Protein AF-A0A1M2VHQ0-F1 (afdb_monomer_lite)

Foldseek 3Di:
DVLVVVLCQCDPPVHPLVVVVLVVPPVSVVVVVVSVVVSVVVVVVVVVVLVVVLVVCCVVPPPVSVVVCVVCVDSPDPPPD

Radius of gyration: 19.06 Å; chains: 1; bounding box: 40×20×51 Å

Secondary structure (DSSP, 8-state):
-HHHHHHHHHHSTTSHHHHTTGGGSHHHHHHHHHHHHHHHHHHHHHHHHHHHHHHHHHHHHTHHHHHHHHH---SSSTTT-

Sequence (81 aa):
MAPIGNLIMATSAGAFFTEVGWRGTGWGKVYLAAVFGYIGLVGVQVLTRVSKEDAVLRENFGEEWEAWAKKTPYRLIPYIY

Structure (mmCIF, N/CA/C/O backbone):
data_AF-A0A1M2VHQ0-F1
#
_entry.id   AF-A0A1M2VHQ0-F1
#
loop_
_atom_site.group_PDB
_atom_site.id
_atom_site.type_symbol
_atom_site.label_atom_id
_atom_site.label_alt_id
_atom_site.label_comp_id
_atom_site.label_asym_id
_atom_site.label_entity_id
_atom_site.label_seq_id
_atom_site.pdbx_PDB_ins_code
_atom_site.Cartn_x
_atom_site.Cartn_y
_atom_site.Cartn_z
_atom_site.occupancy
_atom_site.B_iso_or_equiv
_atom_site.auth_seq_id
_atom_site.auth_comp_id
_atom_site.auth_asym_id
_atom_site.auth_atom_id
_atom_site.pdbx_PDB_model_num
ATOM 1 N N . MET A 1 1 ? -5.670 -2.366 -3.069 1.00 56.12 1 MET A N 1
ATOM 2 C CA . MET A 1 1 ? -6.227 -2.138 -4.424 1.00 56.12 1 MET A CA 1
ATOM 3 C C . MET A 1 1 ? -5.434 -1.098 -5.223 1.00 56.12 1 MET A C 1
ATOM 5 O O . MET A 1 1 ? -4.834 -1.477 -6.219 1.00 56.12 1 MET A O 1
ATOM 9 N N . ALA A 1 2 ? -5.333 0.164 -4.781 1.00 68.94 2 ALA A N 1
ATOM 10 C CA . ALA A 1 2 ? -4.603 1.229 -5.497 1.00 68.94 2 ALA A CA 1
ATOM 11 C C . ALA A 1 2 ? -3.140 0.921 -5.927 1.00 68.94 2 ALA A C 1
ATOM 13 O O . ALA A 1 2 ? -2.791 1.220 -7.069 1.00 68.94 2 ALA A O 1
ATOM 14 N N . PRO A 1 3 ? -2.270 0.309 -5.096 1.00 76.44 3 PRO A N 1
ATOM 15 C CA . PRO A 1 3 ? -0.876 0.058 -5.487 1.00 76.44 3 PRO A CA 1
ATOM 16 C C . PRO A 1 3 ? -0.726 -0.964 -6.627 1.00 76.44 3 PRO A C 1
ATOM 18 O O . PRO A 1 3 ? 0.115 -0.798 -7.506 1.00 76.44 3 PRO A O 1
ATOM 21 N N . ILE A 1 4 ? -1.588 -1.984 -6.661 1.00 80.00 4 ILE A N 1
ATOM 22 C CA . ILE A 1 4 ? -1.580 -3.020 -7.706 1.00 80.00 4 ILE A CA 1
ATOM 23 C C . ILE A 1 4 ? -2.045 -2.427 -9.040 1.00 80.00 4 ILE A C 1
ATOM 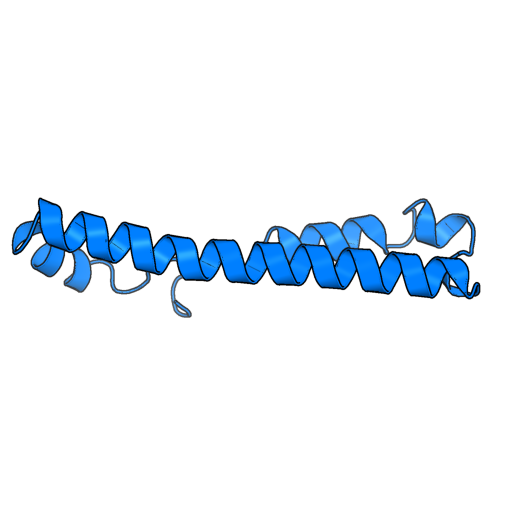25 O O . ILE A 1 4 ? -1.419 -2.667 -10.068 1.00 80.00 4 ILE A O 1
ATOM 29 N N . GLY A 1 5 ? -3.089 -1.590 -9.017 1.00 85.25 5 GLY A N 1
ATOM 30 C CA . GLY A 1 5 ? -3.552 -0.872 -10.207 1.00 85.25 5 GLY A CA 1
ATOM 31 C C . GLY A 1 5 ? -2.473 0.032 -10.810 1.00 85.25 5 GLY A C 1
ATOM 32 O O . GLY A 1 5 ? -2.297 0.034 -12.023 1.00 85.25 5 GLY A O 1
ATOM 33 N N . ASN A 1 6 ? -1.692 0.726 -9.974 1.00 85.31 6 ASN A N 1
ATOM 34 C CA . ASN A 1 6 ? -0.572 1.554 -10.436 1.00 85.31 6 ASN A CA 1
ATOM 35 C C . ASN A 1 6 ? 0.525 0.730 -11.121 1.00 85.31 6 ASN A C 1
ATOM 37 O O . ASN A 1 6 ? 1.017 1.127 -12.172 1.00 85.31 6 ASN A O 1
ATOM 41 N N . LEU A 1 7 ? 0.885 -0.429 -10.561 1.00 86.38 7 LEU A N 1
ATOM 42 C CA . LEU A 1 7 ? 1.874 -1.322 -11.172 1.00 86.38 7 LEU A CA 1
ATOM 43 C C . LEU A 1 7 ? 1.391 -1.874 -12.513 1.00 86.38 7 LEU A C 1
ATOM 45 O O . LEU A 1 7 ? 2.156 -1.904 -13.476 1.00 86.38 7 LEU A O 1
ATOM 49 N N . ILE A 1 8 ? 0.122 -2.281 -12.585 1.00 88.56 8 ILE A N 1
ATOM 50 C CA . ILE A 1 8 ? -0.483 -2.760 -13.829 1.00 88.56 8 ILE A CA 1
ATOM 51 C C . ILE A 1 8 ? -0.487 -1.632 -14.858 1.00 88.56 8 ILE A C 1
ATOM 53 O O . ILE A 1 8 ? 0.019 -1.834 -15.948 1.00 88.56 8 ILE A O 1
ATOM 57 N N . MET A 1 9 ? -0.953 -0.433 -14.510 1.00 88.12 9 MET A N 1
ATOM 58 C CA . MET A 1 9 ? -0.975 0.711 -15.428 1.00 88.12 9 MET A CA 1
ATOM 59 C C . MET A 1 9 ? 0.427 1.107 -15.911 1.00 88.12 9 MET A C 1
ATOM 61 O O . MET A 1 9 ? 0.615 1.420 -17.081 1.00 88.12 9 MET A O 1
ATOM 65 N N . ALA A 1 10 ? 1.424 1.087 -15.026 1.00 86.62 10 ALA A N 1
ATOM 66 C CA . ALA A 1 10 ? 2.789 1.477 -15.366 1.00 86.62 10 ALA A CA 1
ATOM 67 C C . ALA A 1 10 ? 3.522 0.428 -16.215 1.00 86.62 10 ALA A C 1
ATOM 69 O O . ALA A 1 10 ? 4.528 0.749 -16.845 1.00 86.62 10 ALA A O 1
ATOM 70 N N . THR A 1 11 ? 3.055 -0.825 -16.221 1.00 88.31 11 THR A N 1
ATOM 71 C CA . THR A 1 11 ? 3.757 -1.937 -16.875 1.00 88.31 11 THR A CA 1
ATOM 72 C C . THR A 1 11 ? 2.900 -2.701 -17.888 1.00 88.31 11 THR A C 1
ATOM 74 O O . THR A 1 11 ? 3.414 -3.563 -18.588 1.00 88.31 11 THR A O 1
ATOM 77 N N . SER A 1 12 ? 1.614 -2.425 -18.058 1.00 90.00 12 SER A N 1
ATOM 78 C CA . SER A 1 12 ? 0.793 -3.127 -19.050 1.00 90.00 12 SER A CA 1
ATOM 79 C C . SER A 1 12 ? 1.260 -2.845 -20.481 1.00 90.00 12 SER A C 1
ATOM 81 O O . SER A 1 12 ? 2.033 -1.918 -20.742 1.00 90.00 12 SER A O 1
ATOM 83 N N . ALA A 1 13 ? 0.783 -3.643 -21.436 1.00 88.12 13 ALA A N 1
ATOM 84 C CA . ALA A 1 13 ? 0.841 -3.255 -22.844 1.00 88.12 13 ALA A CA 1
ATOM 85 C C . ALA A 1 13 ? 0.149 -1.888 -23.031 1.00 88.12 13 ALA A C 1
ATOM 87 O O . ALA A 1 13 ? -0.834 -1.598 -22.342 1.00 88.12 13 ALA A O 1
ATOM 88 N N . GLY A 1 14 ? 0.700 -1.030 -23.890 1.00 87.94 14 GLY A N 1
ATOM 89 C CA . GLY A 1 14 ? 0.276 0.360 -24.070 1.00 87.94 14 GLY A CA 1
ATOM 90 C C . GLY A 1 14 ? 0.866 1.353 -23.061 1.00 87.94 14 GLY A C 1
ATOM 91 O O . GLY A 1 14 ? 0.775 2.561 -23.271 1.00 87.94 14 GLY A O 1
ATOM 92 N N . ALA A 1 15 ? 1.499 0.886 -21.978 1.00 88.56 15 ALA A N 1
ATOM 93 C CA . ALA A 1 15 ? 2.215 1.767 -21.063 1.00 88.56 15 ALA A CA 1
ATOM 94 C C . ALA A 1 15 ? 3.522 2.236 -21.704 1.00 88.56 15 ALA A C 1
ATOM 96 O O . ALA A 1 15 ? 4.268 1.420 -22.244 1.00 88.56 15 ALA A O 1
ATOM 97 N N . PHE A 1 16 ? 3.858 3.520 -21.562 1.00 88.75 16 PHE A N 1
ATOM 98 C CA . PHE A 1 16 ? 5.089 4.089 -22.122 1.00 88.75 16 PHE A CA 1
ATOM 99 C C . PHE A 1 16 ? 6.323 3.228 -21.817 1.00 88.75 16 PHE A C 1
ATOM 101 O O . PHE A 1 16 ? 7.056 2.862 -22.728 1.00 88.75 16 PHE A O 1
ATOM 108 N N . PHE A 1 17 ? 6.489 2.811 -20.556 1.00 88.88 17 PHE A N 1
ATOM 109 C CA . PHE A 1 17 ? 7.584 1.948 -20.097 1.00 88.88 17 PHE A CA 1
ATOM 110 C C . PHE A 1 17 ? 7.704 0.623 -20.878 1.00 88.88 17 PHE A C 1
ATOM 112 O O . PHE A 1 17 ? 8.808 0.126 -21.116 1.00 88.88 17 PHE A O 1
ATOM 119 N N . THR A 1 18 ? 6.569 0.047 -21.273 1.00 89.38 18 THR A N 1
ATOM 120 C CA . THR A 1 18 ? 6.495 -1.162 -22.098 1.00 89.38 18 THR A CA 1
ATOM 121 C C . THR A 1 18 ? 6.853 -0.860 -23.547 1.00 89.38 18 THR A C 1
ATOM 123 O O . THR A 1 18 ? 7.703 -1.548 -24.110 1.00 89.38 18 THR A O 1
ATOM 126 N N . GLU A 1 19 ? 6.233 0.171 -24.121 1.00 92.62 19 GLU A N 1
ATOM 127 C CA . GLU A 1 19 ? 6.322 0.491 -25.549 1.00 92.62 19 GLU A CA 1
ATOM 128 C C . GLU A 1 19 ? 7.723 0.951 -25.967 1.00 92.62 19 GLU A C 1
ATOM 130 O O . GLU A 1 19 ? 8.197 0.591 -27.040 1.00 92.62 19 GLU A O 1
ATOM 135 N N . VAL A 1 20 ? 8.451 1.670 -25.103 1.00 90.94 20 VAL A N 1
ATOM 136 C CA . VAL A 1 20 ? 9.837 2.082 -25.399 1.00 90.94 20 VAL A CA 1
ATOM 137 C C . VAL A 1 20 ? 10.879 0.982 -25.146 1.00 90.94 20 VAL A C 1
ATOM 139 O O . VAL A 1 20 ? 12.082 1.237 -25.196 1.00 90.94 20 VAL A O 1
ATOM 142 N N . GLY A 1 21 ? 10.451 -0.244 -24.829 1.00 88.25 21 GLY A N 1
ATOM 143 C CA . GLY A 1 21 ? 11.345 -1.391 -24.643 1.00 88.25 21 GLY A CA 1
ATOM 144 C C . GLY A 1 21 ? 12.235 -1.312 -23.398 1.00 88.25 21 GLY A C 1
ATOM 145 O O . GLY A 1 21 ? 13.192 -2.080 -23.263 1.00 88.25 21 GLY A O 1
ATOM 146 N N . TRP A 1 22 ? 11.931 -0.423 -22.447 1.00 90.31 22 TRP A N 1
ATOM 147 C CA . TRP A 1 22 ? 12.790 -0.186 -21.282 1.00 90.31 22 TRP A CA 1
ATOM 148 C C . TRP A 1 22 ? 12.971 -1.416 -20.399 1.00 90.31 22 TRP A C 1
ATOM 150 O O . TRP A 1 22 ? 14.026 -1.563 -19.784 1.00 90.31 22 TRP A O 1
ATOM 160 N N . ARG A 1 23 ? 12.016 -2.352 -20.416 1.00 83.69 23 ARG A N 1
ATOM 161 C CA . ARG A 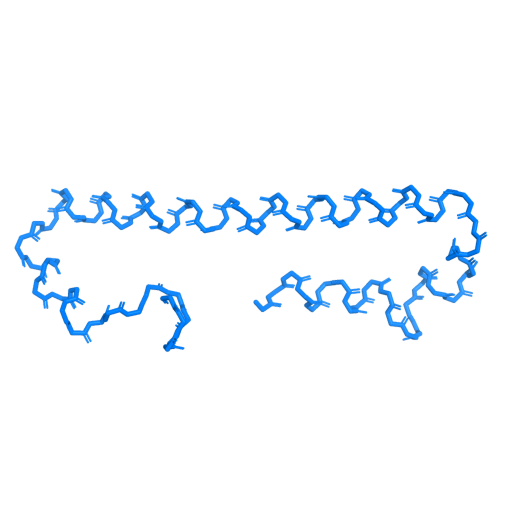1 23 ? 12.135 -3.674 -19.777 1.00 83.69 23 ARG A CA 1
ATOM 162 C C . ARG A 1 23 ? 13.442 -4.407 -20.082 1.00 83.69 23 ARG A C 1
ATOM 164 O O . ARG A 1 23 ? 13.962 -5.099 -19.210 1.00 83.69 23 ARG A O 1
ATOM 171 N N . GLY A 1 24 ? 13.953 -4.273 -21.305 1.00 87.50 24 GLY A N 1
ATOM 172 C CA . GLY A 1 24 ? 15.183 -4.934 -21.743 1.00 87.50 24 GLY A CA 1
ATOM 173 C C . GLY A 1 24 ? 16.464 -4.240 -21.275 1.00 87.50 24 GLY A C 1
ATOM 174 O O . GLY A 1 24 ? 17.543 -4.817 -21.371 1.00 87.50 24 GLY A O 1
ATOM 175 N N . THR A 1 25 ? 16.368 -3.016 -20.753 1.00 92.94 25 THR A N 1
ATOM 176 C CA . THR A 1 25 ? 17.526 -2.177 -20.426 1.00 92.94 25 THR A CA 1
ATOM 177 C C . THR A 1 25 ? 17.880 -2.247 -18.939 1.00 92.94 25 THR A C 1
ATOM 179 O O . THR A 1 25 ? 17.016 -2.440 -18.081 1.00 92.94 25 THR A O 1
ATOM 182 N N . GLY A 1 26 ? 19.161 -2.050 -18.603 1.00 92.62 26 GLY A N 1
ATOM 183 C CA . GLY A 1 26 ? 19.600 -1.952 -17.204 1.00 92.62 26 GLY A CA 1
ATOM 184 C C . GLY A 1 26 ? 18.912 -0.803 -16.456 1.00 92.62 26 GLY A C 1
ATOM 185 O O . GLY A 1 26 ? 18.434 -0.990 -15.340 1.00 92.62 26 GLY A O 1
ATOM 186 N N . TRP A 1 27 ? 18.765 0.351 -17.112 1.00 88.81 27 TRP A N 1
ATOM 187 C CA . TRP A 1 27 ? 18.080 1.525 -16.564 1.00 88.81 27 TRP A CA 1
ATOM 188 C C . TRP A 1 27 ? 16.596 1.279 -16.286 1.00 88.81 27 TRP A C 1
ATOM 190 O O . TRP A 1 27 ? 16.095 1.678 -15.236 1.00 88.81 27 TRP A O 1
ATOM 200 N N . GLY A 1 28 ? 15.900 0.555 -17.165 1.00 91.31 28 GLY A N 1
ATOM 201 C CA . GLY A 1 28 ? 14.502 0.199 -16.937 1.00 91.31 28 GLY A CA 1
ATOM 202 C C . GLY A 1 28 ? 14.310 -0.740 -15.745 1.00 91.31 28 GLY A C 1
ATOM 203 O O . GLY A 1 28 ? 13.326 -0.606 -15.021 1.00 91.31 28 GLY A O 1
ATOM 204 N N . LYS 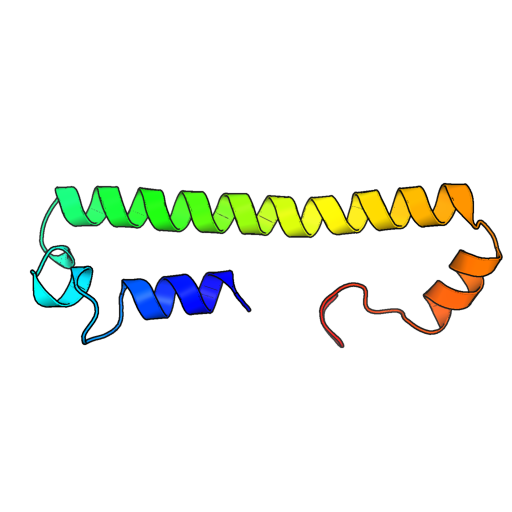A 1 29 ? 15.267 -1.638 -15.474 1.00 90.69 29 LYS A N 1
ATOM 205 C CA . LYS A 1 29 ? 15.245 -2.482 -14.265 1.00 90.69 29 LYS A CA 1
ATOM 206 C C . LYS A 1 29 ? 15.426 -1.661 -12.988 1.00 90.69 29 LYS A C 1
ATOM 208 O O . LYS A 1 29 ? 14.710 -1.901 -12.019 1.00 90.69 29 LYS A O 1
ATOM 213 N N . VAL A 1 30 ? 16.332 -0.679 -12.995 1.00 93.50 30 VAL A N 1
ATOM 214 C CA . VAL A 1 30 ? 16.522 0.249 -11.863 1.00 93.50 30 VAL A CA 1
ATOM 215 C C . VAL A 1 30 ? 15.254 1.064 -11.616 1.00 93.50 30 VAL A C 1
ATOM 217 O O . VAL A 1 30 ? 14.790 1.147 -10.481 1.00 93.50 30 VAL A O 1
ATOM 220 N N . TYR A 1 31 ? 14.652 1.605 -12.677 1.00 89.38 31 TYR A N 1
ATOM 221 C CA . TYR A 1 31 ? 13.388 2.333 -12.584 1.00 89.38 31 TYR A 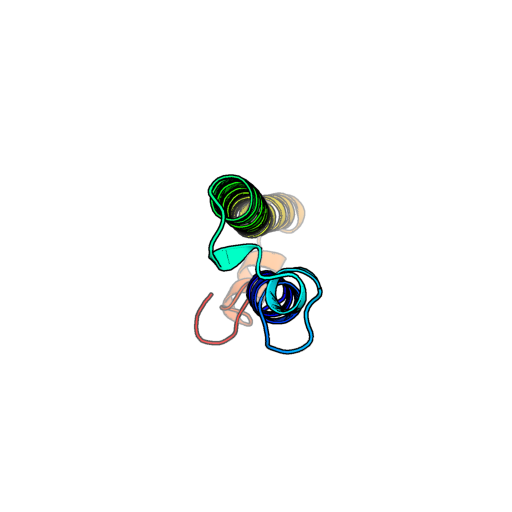CA 1
ATOM 222 C C . TYR A 1 31 ? 12.267 1.463 -11.998 1.00 89.38 31 TYR A C 1
ATOM 224 O O . TYR A 1 31 ? 11.595 1.885 -11.059 1.00 89.38 31 TYR A O 1
ATOM 232 N N . LEU A 1 32 ? 12.101 0.226 -12.483 1.00 89.81 32 LEU A N 1
ATOM 233 C CA . LEU A 1 32 ? 11.120 -0.706 -11.920 1.00 89.81 32 LEU A CA 1
ATOM 234 C C . LEU A 1 32 ? 11.372 -0.958 -10.437 1.00 89.81 32 LEU A C 1
ATOM 236 O O . LEU A 1 32 ? 10.439 -0.854 -9.647 1.00 89.81 32 LEU A O 1
ATOM 240 N N . ALA A 1 33 ? 12.613 -1.248 -10.045 1.00 91.06 33 ALA A N 1
ATOM 241 C CA . ALA A 1 33 ? 12.950 -1.477 -8.644 1.00 91.06 33 ALA A CA 1
ATOM 242 C C . ALA A 1 33 ? 12.572 -0.273 -7.763 1.00 91.06 33 ALA A C 1
ATOM 244 O O . ALA A 1 33 ? 11.990 -0.457 -6.695 1.00 91.06 33 ALA A O 1
ATOM 245 N N . ALA A 1 34 ? 12.820 0.953 -8.236 1.00 91.38 34 ALA A N 1
ATOM 246 C CA . ALA A 1 34 ? 12.422 2.171 -7.537 1.00 91.38 34 ALA A CA 1
ATOM 247 C C . ALA A 1 34 ? 10.894 2.303 -7.413 1.00 91.38 34 ALA A C 1
ATOM 249 O O . ALA A 1 34 ? 10.391 2.597 -6.329 1.00 91.38 34 ALA A O 1
ATOM 250 N N . VAL A 1 35 ? 10.145 2.033 -8.489 1.00 89.50 35 VAL A N 1
ATOM 251 C CA . VAL A 1 35 ? 8.671 2.073 -8.484 1.00 89.50 35 VAL A CA 1
ATOM 252 C C . VAL A 1 35 ? 8.090 1.031 -7.527 1.00 89.50 35 VAL A C 1
ATOM 254 O O . VAL A 1 35 ? 7.242 1.365 -6.701 1.00 89.50 35 VAL A O 1
ATOM 257 N N . PHE A 1 36 ? 8.565 -0.215 -7.586 1.00 90.06 36 PHE A N 1
ATOM 258 C CA . PHE A 1 36 ? 8.140 -1.272 -6.666 1.00 90.06 36 PHE A CA 1
ATOM 259 C C . PHE A 1 36 ? 8.476 -0.926 -5.212 1.00 90.06 36 PHE A C 1
ATOM 261 O O . PHE A 1 36 ? 7.628 -1.099 -4.337 1.00 90.06 36 PHE A O 1
ATOM 268 N N . GLY A 1 37 ? 9.674 -0.392 -4.954 1.00 91.88 37 GLY A N 1
ATOM 269 C CA . GLY A 1 37 ? 10.088 0.048 -3.623 1.00 91.88 37 GLY A CA 1
ATOM 270 C C . GLY A 1 37 ? 9.200 1.165 -3.072 1.00 91.88 37 GLY A C 1
ATOM 271 O O . GLY A 1 37 ? 8.717 1.069 -1.945 1.00 91.88 37 GLY A O 1
ATOM 272 N N . TYR A 1 38 ? 8.919 2.187 -3.882 1.00 90.50 38 TYR A N 1
ATOM 273 C CA . TYR A 1 38 ? 8.034 3.289 -3.505 1.00 90.50 38 TYR A CA 1
ATOM 274 C C . TYR A 1 38 ? 6.612 2.805 -3.205 1.00 90.50 38 TYR A C 1
ATOM 276 O O . TYR A 1 38 ? 6.051 3.121 -2.157 1.00 90.50 38 TYR A O 1
ATOM 284 N N . ILE A 1 39 ? 6.042 1.985 -4.090 1.00 89.69 39 ILE A N 1
ATOM 285 C CA . ILE A 1 39 ? 4.691 1.444 -3.921 1.00 89.69 39 ILE A CA 1
ATOM 286 C C . ILE A 1 39 ? 4.606 0.545 -2.680 1.00 89.69 39 ILE A C 1
ATOM 288 O O . ILE A 1 39 ? 3.625 0.620 -1.936 1.00 89.69 39 ILE A O 1
ATOM 292 N N . GLY A 1 40 ? 5.639 -0.260 -2.419 1.00 89.44 40 GLY A N 1
ATOM 293 C CA . GLY A 1 40 ? 5.748 -1.058 -1.199 1.00 89.44 40 GLY A CA 1
ATOM 294 C C . GLY A 1 40 ? 5.778 -0.189 0.060 1.00 89.44 40 GLY A C 1
ATOM 295 O O . GLY A 1 40 ? 5.014 -0.434 0.993 1.00 89.44 40 GLY A O 1
ATOM 296 N N . LEU A 1 41 ? 6.593 0.869 0.062 1.00 91.12 41 LEU A N 1
ATOM 297 C CA . LEU A 1 41 ? 6.697 1.810 1.179 1.00 91.12 41 LEU A CA 1
ATOM 298 C C . LEU A 1 41 ? 5.362 2.506 1.467 1.00 91.12 41 LEU A C 1
ATOM 300 O O . LEU A 1 41 ? 4.929 2.542 2.619 1.00 91.12 41 LEU A O 1
ATOM 304 N N . VAL A 1 42 ? 4.673 2.996 0.433 1.00 88.94 42 VAL A N 1
ATOM 305 C CA . VAL A 1 42 ? 3.340 3.601 0.577 1.00 88.94 42 VAL A CA 1
ATOM 306 C C . VAL A 1 42 ? 2.335 2.581 1.120 1.00 88.94 42 VAL A C 1
ATOM 308 O O . VAL A 1 42 ? 1.552 2.904 2.013 1.00 88.94 42 VAL A O 1
ATOM 311 N N . GLY A 1 43 ? 2.378 1.331 0.647 1.00 87.12 43 GLY A N 1
ATOM 312 C CA . GLY A 1 43 ? 1.533 0.252 1.163 1.00 87.12 43 GLY A CA 1
ATOM 313 C C . GLY A 1 43 ? 1.718 0.019 2.667 1.00 87.12 43 GLY A C 1
ATOM 314 O O . GLY A 1 43 ? 0.737 -0.028 3.410 1.00 87.12 43 GLY A O 1
ATOM 315 N N . VAL A 1 44 ? 2.968 -0.049 3.133 1.00 88.38 44 VAL A N 1
ATOM 316 C CA . VAL A 1 44 ? 3.293 -0.186 4.564 1.00 88.38 44 VAL A CA 1
ATOM 317 C C . VAL A 1 44 ? 2.821 1.033 5.364 1.00 88.38 44 VAL A C 1
ATOM 319 O O . VAL A 1 44 ? 2.256 0.884 6.450 1.00 88.38 44 VAL A O 1
ATOM 322 N N . GLN A 1 45 ? 3.001 2.246 4.837 1.00 89.06 45 GLN A N 1
ATOM 323 C CA . GLN A 1 45 ? 2.537 3.467 5.499 1.00 89.06 45 GLN A CA 1
ATOM 324 C C . GLN A 1 45 ? 1.019 3.486 5.689 1.00 89.06 45 GLN A C 1
ATOM 326 O O . GLN A 1 45 ? 0.551 3.846 6.765 1.00 89.06 45 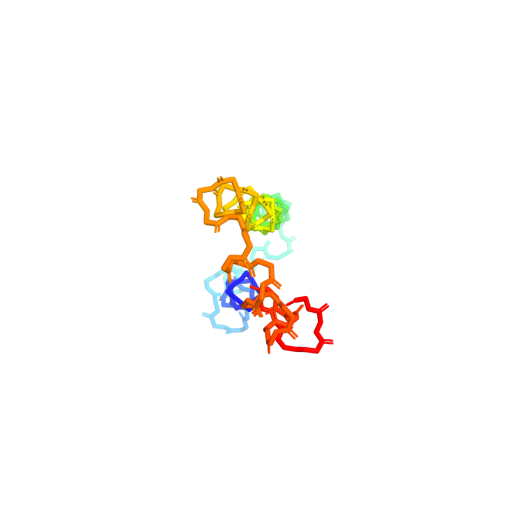GLN A O 1
ATOM 331 N N . VAL A 1 46 ? 0.243 3.055 4.693 1.00 86.69 46 VAL A N 1
ATOM 332 C CA . VAL A 1 46 ? -1.222 2.986 4.811 1.00 86.69 46 VAL A CA 1
ATOM 333 C C . VAL A 1 46 ? -1.642 1.990 5.895 1.00 86.69 46 VAL A C 1
ATOM 335 O O . VAL A 1 46 ? -2.472 2.323 6.737 1.00 86.69 46 VAL A O 1
ATOM 338 N N . LEU A 1 47 ? -1.039 0.798 5.930 1.00 84.94 47 LEU A N 1
ATOM 339 C CA . LEU A 1 47 ? -1.373 -0.220 6.934 1.00 84.94 47 LEU A CA 1
ATOM 340 C C . LEU A 1 47 ? -1.029 0.237 8.359 1.00 84.94 47 LEU A C 1
ATOM 342 O O . LEU A 1 47 ? -1.835 0.104 9.281 1.00 84.94 47 LEU A O 1
ATOM 346 N N . THR A 1 48 ? 0.155 0.823 8.537 1.00 88.06 48 THR A N 1
ATOM 347 C CA . THR A 1 48 ? 0.581 1.347 9.844 1.00 88.06 48 THR A CA 1
ATOM 348 C C . THR A 1 48 ? -0.240 2.560 10.277 1.00 88.06 48 THR A C 1
ATOM 350 O O . THR A 1 48 ? -0.478 2.738 11.471 1.00 88.06 48 THR A O 1
ATOM 353 N N . ARG A 1 49 ? -0.713 3.376 9.329 1.00 89.44 49 ARG A N 1
ATOM 354 C CA . ARG A 1 49 ? -1.576 4.527 9.603 1.00 89.44 49 ARG A CA 1
ATOM 355 C C . ARG A 1 49 ? -2.927 4.106 10.166 1.00 89.44 49 ARG A C 1
ATOM 357 O O . ARG A 1 49 ? -3.329 4.674 11.174 1.00 89.44 49 ARG A O 1
ATOM 364 N N . VAL A 1 50 ? -3.575 3.092 9.590 1.00 89.06 50 VAL A N 1
ATOM 365 C CA . VAL A 1 50 ? -4.883 2.640 10.094 1.00 89.06 50 VAL A CA 1
ATOM 366 C C . VAL A 1 50 ? -4.777 2.148 11.533 1.00 89.06 50 VAL A C 1
ATOM 368 O O . VAL A 1 50 ? -5.591 2.529 12.359 1.00 89.06 50 VAL A O 1
ATOM 371 N N . SER A 1 51 ? -3.719 1.409 11.883 1.00 87.06 51 SER A N 1
ATOM 372 C CA . SER A 1 51 ? -3.504 0.977 13.275 1.00 87.06 51 SER A CA 1
ATOM 373 C C . SER A 1 51 ? -3.328 2.148 14.254 1.00 87.06 51 SER A C 1
ATOM 375 O O . SER A 1 51 ? -3.756 2.062 15.401 1.00 87.06 51 SER A O 1
ATOM 377 N N . LYS A 1 52 ? -2.693 3.244 13.819 1.00 92.19 52 LYS A N 1
ATOM 378 C CA . LYS A 1 52 ? -2.524 4.447 14.646 1.00 92.19 52 LYS A CA 1
ATOM 379 C C . LYS A 1 52 ? -3.834 5.210 14.813 1.00 92.19 52 LYS A C 1
ATOM 381 O O . LYS A 1 52 ? -4.151 5.612 15.925 1.00 92.19 52 LYS A O 1
ATOM 386 N N . GLU A 1 53 ? -4.582 5.401 13.730 1.00 91.44 53 GLU A N 1
ATOM 387 C CA . GLU A 1 53 ? -5.887 6.072 13.771 1.00 91.44 53 GLU A CA 1
ATOM 388 C C . GLU A 1 53 ? -6.877 5.293 14.649 1.00 91.44 53 GLU A C 1
ATOM 390 O O . GLU A 1 53 ? -7.549 5.888 15.482 1.00 91.44 53 GLU A O 1
ATOM 395 N N . ASP A 1 54 ? -6.881 3.964 14.551 1.00 91.31 54 ASP A N 1
ATOM 396 C CA . ASP A 1 54 ? -7.683 3.054 15.375 1.00 91.31 54 ASP A CA 1
ATOM 397 C C . ASP A 1 54 ? -7.379 3.193 16.879 1.00 91.31 54 ASP A C 1
ATOM 399 O O . ASP A 1 54 ? -8.292 3.295 17.704 1.00 91.31 54 ASP A O 1
ATOM 403 N N . ALA A 1 55 ? -6.090 3.285 17.231 1.00 92.06 55 ALA A N 1
ATOM 404 C CA . ALA A 1 55 ? -5.643 3.510 18.604 1.00 92.06 55 ALA A CA 1
ATOM 405 C C . ALA A 1 55 ? -6.069 4.886 19.136 1.00 92.06 55 ALA A C 1
ATOM 407 O O . ALA A 1 55 ? -6.557 4.975 20.261 1.00 92.06 55 ALA A O 1
ATOM 408 N N . VAL A 1 56 ? -5.937 5.936 18.318 1.00 94.88 56 VAL A N 1
ATOM 409 C CA . VAL A 1 56 ? -6.377 7.297 18.667 1.00 94.88 56 VAL A CA 1
ATOM 410 C C . VAL A 1 56 ? -7.889 7.344 18.847 1.00 94.88 56 VAL A C 1
ATOM 412 O O . VAL A 1 56 ? -8.376 7.937 19.807 1.00 94.88 56 VAL A O 1
ATOM 415 N N . LEU A 1 57 ? -8.657 6.699 17.968 1.00 93.94 57 LEU A N 1
ATOM 416 C CA . LEU A 1 57 ? -10.099 6.584 18.155 1.00 93.94 57 LEU A CA 1
ATOM 417 C C . LEU A 1 57 ? -10.391 5.894 19.489 1.00 93.94 57 LEU A C 1
ATOM 419 O O . LEU A 1 57 ? -11.292 6.324 20.207 1.00 93.94 57 LEU A O 1
ATOM 423 N N . ARG A 1 58 ? -9.655 4.825 19.834 1.00 93.31 58 ARG A N 1
ATOM 424 C CA . ARG A 1 58 ? -9.926 4.038 21.052 1.00 93.31 58 ARG A CA 1
ATOM 425 C C . ARG A 1 58 ? -9.669 4.848 22.304 1.00 93.31 58 ARG A C 1
ATOM 427 O O . ARG A 1 58 ? -10.442 4.769 23.250 1.00 93.31 58 ARG A O 1
ATOM 434 N N . GLU A 1 59 ? -8.618 5.652 22.277 1.00 95.19 59 GLU A N 1
ATOM 435 C CA . GLU A 1 59 ? -8.291 6.592 23.342 1.00 95.19 59 GLU A CA 1
ATOM 436 C C . GLU A 1 59 ? -9.369 7.673 23.514 1.00 95.19 59 GLU A C 1
ATOM 438 O O . GLU A 1 59 ? -9.737 7.983 24.642 1.00 95.19 59 GLU A O 1
ATOM 443 N N . ASN A 1 60 ? -9.917 8.208 22.417 1.00 96.69 60 ASN A N 1
ATOM 444 C CA . ASN A 1 60 ? -10.900 9.295 22.477 1.00 96.69 60 ASN A CA 1
ATOM 445 C C . ASN A 1 60 ? -12.324 8.833 22.829 1.00 96.69 60 ASN A C 1
ATOM 447 O O . ASN A 1 60 ? -13.036 9.550 23.527 1.00 96.69 60 ASN A O 1
ATOM 451 N N . PHE A 1 61 ? -12.754 7.667 22.336 1.00 95.19 61 PHE A N 1
ATOM 452 C CA . PHE A 1 61 ? -14.146 7.205 22.447 1.00 95.19 61 PHE A CA 1
ATOM 453 C C . PHE A 1 61 ? -14.346 6.034 23.422 1.00 95.19 61 PHE A C 1
ATOM 455 O O . PHE A 1 61 ? -15.480 5.746 23.804 1.00 95.19 61 PHE A O 1
ATOM 462 N N . GLY A 1 62 ? -13.277 5.345 23.839 1.00 94.00 62 GLY A N 1
ATOM 463 C CA . GLY A 1 62 ? -13.331 4.296 24.862 1.00 94.00 62 GLY A CA 1
ATOM 464 C C . GLY A 1 62 ? -14.364 3.198 24.575 1.00 94.00 62 GLY A C 1
ATOM 465 O O . GLY A 1 62 ? -14.266 2.479 23.578 1.00 94.00 62 GLY A O 1
ATOM 466 N N . GLU A 1 63 ? -15.357 3.059 25.461 1.00 94.19 63 GLU A N 1
ATOM 467 C CA . GLU A 1 63 ? -16.380 2.002 25.401 1.00 94.19 63 GLU A CA 1
ATOM 468 C C . GLU A 1 63 ? -17.275 2.075 24.156 1.00 94.19 63 GLU A C 1
ATOM 470 O O . GLU A 1 63 ? -17.669 1.033 23.625 1.00 94.19 63 GLU A O 1
ATOM 475 N N . GLU A 1 64 ? -17.580 3.278 23.660 1.00 95.00 64 GLU A N 1
ATOM 476 C CA . GLU A 1 64 ? -18.406 3.440 22.456 1.00 95.00 64 GLU A CA 1
ATOM 477 C C . GLU A 1 64 ? -17.707 2.864 21.227 1.00 95.00 64 GLU A C 1
ATOM 479 O O . GLU A 1 64 ? -18.329 2.196 20.394 1.00 95.00 64 GLU A O 1
ATOM 484 N N . TRP A 1 65 ? -16.392 3.058 21.148 1.00 94.94 65 TRP A N 1
ATOM 485 C CA . TRP A 1 65 ? -15.588 2.430 20.118 1.00 94.94 65 TRP A CA 1
ATOM 486 C C . TRP A 1 65 ? -15.528 0.921 20.345 1.00 94.94 65 TRP A C 1
ATOM 488 O O . TRP A 1 65 ? -15.944 0.184 19.467 1.00 94.94 65 TRP A O 1
ATOM 498 N N . GLU A 1 66 ? -15.183 0.404 21.522 1.00 94.06 66 GLU A N 1
ATOM 499 C CA . GLU A 1 66 ? -15.185 -1.059 21.744 1.00 94.06 66 GLU A CA 1
ATOM 500 C C . GLU A 1 66 ? -16.521 -1.747 21.356 1.00 94.06 66 GLU A C 1
ATOM 502 O O . GLU A 1 66 ? -16.535 -2.862 20.819 1.00 94.06 66 GLU A O 1
ATOM 507 N N . ALA A 1 67 ? -17.662 -1.078 21.557 1.00 95.44 67 ALA A N 1
ATOM 508 C CA . ALA A 1 67 ? -18.969 -1.552 21.100 1.00 95.44 67 ALA A CA 1
ATOM 509 C C . ALA A 1 67 ? -19.155 -1.480 19.570 1.00 95.44 67 ALA A C 1
ATOM 511 O O . ALA A 1 67 ? -19.758 -2.385 18.981 1.00 95.44 67 ALA A O 1
ATOM 512 N N . TRP A 1 68 ? -18.653 -0.429 18.917 1.00 94.06 68 TRP A N 1
ATOM 513 C CA . TRP A 1 68 ? -18.637 -0.297 17.457 1.00 94.06 68 TRP A CA 1
ATOM 514 C C . TRP A 1 68 ? -17.683 -1.320 16.804 1.00 94.06 68 TRP A C 1
ATOM 516 O O . TRP A 1 68 ? -18.094 -2.010 15.871 1.00 94.06 68 TRP A O 1
ATOM 526 N N . ALA A 1 69 ? -16.495 -1.551 17.378 1.00 92.06 69 ALA A N 1
ATOM 527 C CA . ALA A 1 69 ? -15.475 -2.522 16.943 1.00 92.06 69 ALA A CA 1
ATOM 528 C C . ALA A 1 69 ? -16.016 -3.916 16.732 1.00 92.06 69 ALA A C 1
ATOM 530 O O . ALA A 1 69 ? -15.750 -4.566 15.723 1.00 92.06 69 ALA A O 1
ATOM 531 N N . LYS A 1 70 ? -16.820 -4.371 17.688 1.00 91.94 70 LYS A N 1
ATOM 532 C CA . LYS A 1 70 ? -17.413 -5.704 17.650 1.00 91.94 70 LYS A CA 1
ATOM 533 C C . LYS A 1 70 ? -18.410 -5.860 16.504 1.00 91.94 70 LYS A C 1
ATOM 535 O O . LYS A 1 70 ? -18.598 -6.971 16.019 1.00 91.94 70 LYS A O 1
ATOM 540 N N . LYS A 1 71 ? -19.049 -4.768 16.069 1.00 93.19 71 LYS A N 1
ATOM 541 C CA . LYS A 1 71 ? -19.992 -4.762 14.939 1.00 93.19 71 LYS A CA 1
ATOM 542 C C . LYS A 1 71 ? -19.273 -4.662 13.594 1.00 93.19 71 LYS A C 1
ATOM 544 O O . LYS A 1 71 ? -19.796 -5.154 12.598 1.00 93.19 71 LYS A O 1
ATOM 549 N N . THR A 1 72 ? -18.086 -4.060 13.563 1.00 90.75 72 THR A N 1
ATOM 550 C CA . THR A 1 72 ? -17.268 -3.875 12.357 1.00 90.75 72 THR A CA 1
ATOM 551 C C . THR A 1 72 ? -15.870 -4.479 12.548 1.00 90.75 72 THR A C 1
ATOM 553 O O . THR A 1 72 ? -14.896 -3.743 12.695 1.00 90.75 72 THR A O 1
ATOM 556 N N . PRO A 1 73 ? -15.740 -5.820 12.537 1.00 84.06 73 PRO A N 1
ATOM 557 C CA . PRO A 1 73 ? -14.480 -6.496 12.857 1.00 84.06 73 PRO A CA 1
ATOM 558 C C . PRO A 1 73 ? -13.383 -6.317 11.794 1.00 84.06 73 PRO A C 1
ATOM 560 O O . PRO A 1 73 ? -12.227 -6.630 12.070 1.00 84.06 73 PRO A O 1
ATOM 563 N N . TYR A 1 74 ? -13.735 -5.835 10.596 1.00 86.38 74 TYR A N 1
ATOM 564 C CA . TYR A 1 74 ? -12.807 -5.606 9.488 1.00 86.38 74 TYR A CA 1
ATOM 565 C C . TYR A 1 74 ? -12.475 -4.113 9.353 1.00 86.38 74 TYR A C 1
ATOM 567 O O . TYR A 1 74 ? -13.374 -3.301 9.128 1.00 86.38 74 TYR A O 1
ATOM 575 N N . ARG A 1 75 ? -11.196 -3.752 9.470 1.00 81.69 75 ARG A N 1
ATOM 576 C CA . ARG A 1 75 ? -10.683 -2.372 9.500 1.00 81.69 75 ARG A CA 1
ATOM 577 C C . ARG A 1 75 ? -10.389 -1.778 8.120 1.00 81.69 75 ARG A C 1
ATOM 579 O O . ARG A 1 75 ? -10.450 -0.562 7.974 1.00 81.69 75 ARG A O 1
ATOM 586 N N . LEU A 1 76 ? -10.044 -2.585 7.110 1.00 81.81 76 LEU A N 1
ATOM 587 C CA . LEU A 1 76 ? -9.851 -2.107 5.726 1.00 81.81 76 LEU A CA 1
ATOM 588 C C . LEU A 1 76 ? -10.586 -2.947 4.686 1.00 81.81 76 LEU A C 1
ATOM 590 O O . LEU A 1 76 ? -11.225 -2.391 3.796 1.00 81.81 76 LEU A O 1
ATOM 594 N N . ILE A 1 77 ? -10.384 -4.262 4.699 1.00 82.19 77 ILE A N 1
ATOM 595 C CA . ILE A 1 77 ? -10.843 -5.154 3.640 1.00 82.19 77 ILE A CA 1
ATOM 596 C C . ILE A 1 77 ? -11.724 -6.221 4.283 1.00 82.19 77 ILE A C 1
ATOM 598 O O . ILE A 1 77 ? -11.202 -7.078 5.001 1.00 82.19 77 ILE A O 1
ATOM 602 N N . PRO A 1 78 ? -13.036 -6.229 3.987 1.00 83.69 78 PRO A N 1
ATOM 603 C CA . PRO A 1 78 ? -13.933 -7.263 4.477 1.00 83.69 78 PRO A CA 1
ATOM 604 C C . PRO A 1 78 ? -13.350 -8.658 4.241 1.00 83.69 78 PRO A C 1
ATOM 606 O O . PRO A 1 78 ? -12.828 -8.938 3.161 1.00 83.69 78 PRO A O 1
ATOM 609 N N . TYR A 1 79 ? -13.440 -9.517 5.255 1.00 81.25 79 TYR A N 1
ATOM 610 C CA . TYR A 1 79 ? -12.932 -10.897 5.247 1.00 81.25 79 TYR A CA 1
ATOM 611 C C . TYR A 1 79 ? -11.403 -11.065 5.237 1.00 81.25 79 TYR A C 1
ATOM 613 O O . TYR A 1 79 ? -10.935 -12.200 5.278 1.00 81.25 79 TYR A O 1
ATOM 621 N N . ILE A 1 80 ? -10.620 -9.981 5.215 1.00 80.69 80 ILE A N 1
ATOM 622 C CA . ILE A 1 80 ? -9.148 -10.035 5.241 1.00 80.69 80 ILE A CA 1
ATOM 623 C C . ILE A 1 80 ? -8.590 -9.256 6.431 1.00 80.69 80 ILE A C 1
ATOM 625 O O . ILE A 1 80 ? -7.783 -9.796 7.186 1.00 80.69 80 ILE A O 1
ATOM 629 N N . TYR A 1 81 ? -8.987 -7.989 6.569 1.00 67.69 81 TYR A N 1
ATOM 630 C CA . 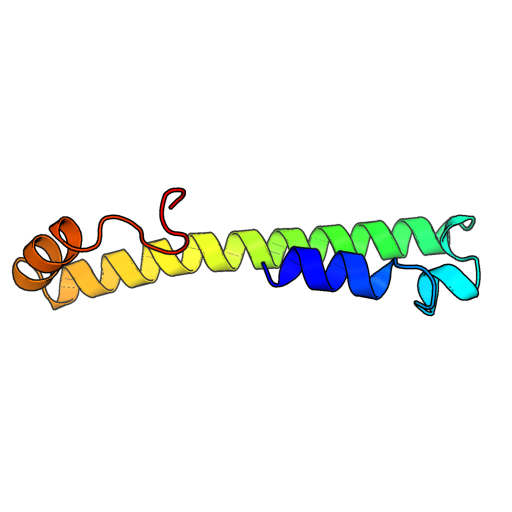TYR A 1 81 ? -8.471 -7.079 7.586 1.00 67.69 81 TYR A CA 1
ATOM 631 C C . TYR A 1 81 ? -9.512 -6.088 8.054 1.00 67.69 81 TYR A C 1
ATOM 633 O O . TYR A 1 81 ? -10.116 -5.399 7.203 1.00 67.69 81 TYR A O 1
#

Organism: Trametes pubescens (NCBI:txid154538)

pLDDT: mean 88.43, std 6.28, range [56.12, 96.69]